Protein AF-A0A7W0H9G2-F1 (afdb_monomer_lite)

Foldseek 3Di:
DDPPPPCVVVVVCVVVVVVVVVVVVPPDQDLQNVVCVVQVHCNGPQHDFPADWDDDDQWIWTHGPFWIWTAHVPLTIEIEGDVSRVVCVVQVHCPHPQHHWNYYWDADPQGTKTHGPFFIWDAGPVVRDIDTGGD

Structure (mmCIF, N/CA/C/O backbone):
data_AF-A0A7W0H9G2-F1
#
_entry.id   AF-A0A7W0H9G2-F1
#
loop_
_atom_site.group_PDB
_atom_site.id
_atom_site.type_symbol
_atom_site.label_atom_id
_atom_site.label_alt_id
_atom_site.label_comp_id
_atom_site.label_asym_id
_atom_site.label_entity_id
_atom_site.label_seq_id
_atom_site.pdbx_PDB_ins_code
_atom_site.Cartn_x
_atom_site.Cartn_y
_atom_site.Cartn_z
_atom_site.occupancy
_atom_site.B_iso_or_equiv
_atom_site.auth_seq_id
_atom_site.auth_comp_id
_atom_site.auth_asym_id
_atom_site.auth_atom_id
_atom_site.pdbx_PDB_model_num
ATOM 1 N N . MET A 1 1 ? 54.685 4.776 -28.876 1.00 42.88 1 MET A N 1
ATOM 2 C CA . MET A 1 1 ? 54.143 4.310 -27.581 1.00 42.88 1 MET A CA 1
ATOM 3 C C . MET A 1 1 ? 52.650 4.605 -27.581 1.00 42.88 1 MET A C 1
ATOM 5 O O . MET A 1 1 ? 52.284 5.763 -27.454 1.00 42.88 1 MET A O 1
ATOM 9 N N . GLN A 1 2 ? 51.802 3.610 -27.862 1.00 49.31 2 GLN A N 1
ATOM 10 C CA . GLN A 1 2 ? 50.346 3.793 -27.841 1.00 49.31 2 GLN A CA 1
ATOM 11 C C . GLN A 1 2 ? 49.862 3.605 -26.405 1.00 49.31 2 GLN A C 1
ATOM 13 O O . GLN A 1 2 ? 50.010 2.529 -25.831 1.00 49.31 2 GLN A O 1
ATOM 18 N N . THR A 1 3 ? 49.308 4.657 -25.813 1.00 49.94 3 THR A N 1
ATOM 19 C CA . THR A 1 3 ? 48.488 4.545 -24.609 1.00 49.94 3 THR A CA 1
ATOM 20 C C . THR A 1 3 ? 47.170 3.909 -25.028 1.00 49.94 3 THR A C 1
ATOM 22 O O . THR A 1 3 ? 46.208 4.600 -25.360 1.00 49.94 3 THR A O 1
ATOM 25 N N . SER A 1 4 ? 47.148 2.583 -25.108 1.00 58.78 4 SER A N 1
ATOM 26 C CA . SER A 1 4 ? 45.929 1.832 -25.371 1.00 58.78 4 SER A CA 1
ATOM 27 C C . SER A 1 4 ? 44.984 2.059 -24.197 1.00 58.78 4 SER A C 1
ATOM 29 O O . SER A 1 4 ? 45.187 1.497 -23.126 1.00 58.78 4 SER A O 1
ATOM 31 N N . CYS A 1 5 ? 43.987 2.930 -24.369 1.00 58.34 5 CYS A N 1
ATOM 32 C CA . CYS A 1 5 ? 42.926 3.140 -23.392 1.00 58.34 5 CYS A CA 1
ATOM 33 C C . CYS A 1 5 ? 42.220 1.795 -23.154 1.00 58.34 5 CYS A C 1
ATOM 35 O O . CYS A 1 5 ? 41.482 1.350 -24.037 1.00 58.34 5 CYS A O 1
ATOM 37 N N . PRO A 1 6 ? 42.382 1.149 -21.982 1.00 59.28 6 PRO A N 1
ATOM 38 C CA . PRO A 1 6 ? 41.832 -0.188 -21.738 1.00 59.28 6 PRO A CA 1
ATOM 39 C C . PRO A 1 6 ? 40.292 -0.211 -21.757 1.00 59.28 6 PRO A C 1
ATOM 41 O O . PRO A 1 6 ? 39.679 -1.274 -21.755 1.00 59.28 6 PRO A O 1
ATOM 44 N N . GLY A 1 7 ? 39.652 0.963 -21.810 1.00 59.97 7 GLY A N 1
ATOM 45 C CA . GLY A 1 7 ? 38.210 1.103 -21.959 1.00 59.97 7 GLY A CA 1
ATOM 46 C C . GLY A 1 7 ? 37.672 0.750 -23.347 1.00 59.97 7 GLY A C 1
ATOM 47 O O . GLY A 1 7 ? 36.535 0.301 -23.413 1.00 59.97 7 GLY A O 1
ATOM 48 N N . ALA A 1 8 ? 38.437 0.905 -24.439 1.00 64.69 8 ALA A N 1
ATOM 49 C CA . ALA A 1 8 ? 37.925 0.696 -25.807 1.00 64.69 8 ALA A CA 1
ATOM 50 C C . ALA A 1 8 ? 37.373 -0.727 -26.009 1.00 64.69 8 ALA A C 1
ATOM 52 O O . ALA A 1 8 ? 36.253 -0.903 -26.482 1.00 64.69 8 ALA A O 1
ATOM 53 N N . THR A 1 9 ? 38.101 -1.727 -25.515 1.00 69.50 9 THR A N 1
ATOM 54 C CA . THR A 1 9 ? 37.698 -3.139 -25.552 1.00 69.50 9 THR A CA 1
ATOM 55 C C . THR A 1 9 ? 36.458 -3.419 -24.692 1.00 69.50 9 THR A C 1
ATOM 57 O O . THR A 1 9 ? 35.627 -4.250 -25.043 1.00 69.50 9 THR A O 1
ATOM 60 N N . VAL A 1 10 ? 36.274 -2.694 -23.582 1.00 69.88 10 VAL A N 1
ATOM 61 C CA . VAL A 1 10 ? 35.064 -2.807 -22.747 1.00 69.88 10 VAL A CA 1
ATOM 62 C C . VAL A 1 10 ? 33.859 -2.144 -23.428 1.00 69.88 10 VAL A C 1
ATOM 64 O O . VAL A 1 10 ? 32.749 -2.671 -23.333 1.00 69.88 10 VAL A O 1
ATOM 67 N N . TYR A 1 11 ? 34.056 -1.031 -24.151 1.00 73.75 11 TYR A N 1
ATOM 68 C CA . TYR A 1 11 ? 32.996 -0.374 -24.930 1.00 73.75 11 TYR A CA 1
ATOM 69 C C . TYR A 1 11 ? 32.458 -1.276 -26.051 1.00 73.75 11 TYR A C 1
ATOM 71 O O . TYR A 1 11 ? 31.248 -1.286 -26.279 1.00 73.75 11 TYR A O 1
ATOM 79 N N . GLU A 1 12 ? 33.309 -2.091 -26.681 1.00 83.75 12 GLU A N 1
ATOM 80 C CA . GLU A 1 12 ? 32.901 -3.096 -27.680 1.00 83.75 12 GLU A CA 1
ATOM 81 C C . GLU A 1 12 ? 31.990 -4.184 -27.093 1.00 83.75 12 GLU A C 1
ATOM 83 O O . GLU A 1 12 ? 31.127 -4.726 -27.784 1.00 83.75 12 GLU A O 1
ATOM 88 N N . TRP A 1 13 ? 32.126 -4.480 -25.799 1.00 81.44 13 TRP A N 1
ATOM 89 C CA . TRP A 1 13 ? 31.282 -5.453 -25.103 1.00 81.44 13 TRP A CA 1
ATOM 90 C C . TRP A 1 13 ? 30.006 -4.845 -24.518 1.00 81.44 13 TRP A C 1
ATOM 92 O O . TRP A 1 13 ? 29.128 -5.585 -24.077 1.00 81.44 13 TRP A O 1
ATOM 102 N N . LEU A 1 14 ? 29.841 -3.518 -24.510 1.00 80.75 14 LEU A N 1
ATOM 103 C CA . LEU A 1 14 ? 28.640 -2.894 -23.947 1.00 80.75 14 LEU A CA 1
ATOM 104 C C . LEU A 1 14 ? 27.333 -3.352 -24.605 1.00 80.75 14 LEU A C 1
ATOM 106 O O . LEU A 1 14 ? 26.381 -3.567 -23.855 1.00 80.75 14 LEU A O 1
ATOM 110 N N . PRO A 1 15 ? 27.223 -3.527 -25.937 1.00 84.25 15 PRO A N 1
ATOM 111 C CA . PRO A 1 15 ? 25.989 -4.021 -26.546 1.00 84.25 15 PRO A CA 1
ATOM 112 C C . PRO A 1 15 ? 25.604 -5.415 -26.035 1.00 84.25 15 PRO A C 1
ATOM 114 O O . PRO A 1 15 ? 24.475 -5.620 -25.593 1.00 84.25 15 PRO A O 1
ATOM 117 N N . THR A 1 16 ? 26.560 -6.346 -25.986 1.00 84.31 16 THR A N 1
ATOM 118 C CA . THR A 1 16 ? 26.316 -7.724 -25.530 1.00 84.31 16 THR A CA 1
ATOM 119 C C . THR A 1 16 ? 26.082 -7.793 -24.024 1.00 84.31 16 THR A C 1
ATOM 121 O O . THR A 1 16 ? 25.239 -8.554 -23.557 1.00 84.31 16 THR A O 1
ATOM 124 N N . LEU A 1 17 ? 26.773 -6.971 -23.232 1.00 80.75 17 LEU A N 1
ATOM 125 C CA . LEU A 1 17 ? 26.517 -6.843 -21.799 1.00 80.75 17 LEU A CA 1
ATOM 126 C C . LEU A 1 17 ? 25.124 -6.270 -21.532 1.00 80.75 17 LEU A C 1
ATOM 128 O O . LEU A 1 17 ? 24.420 -6.800 -20.679 1.00 80.75 17 LEU A O 1
ATOM 132 N N . ARG A 1 18 ? 24.692 -5.247 -22.279 1.00 78.12 18 ARG A N 1
ATOM 133 C CA . ARG A 1 18 ? 23.335 -4.683 -22.187 1.00 78.12 18 ARG A CA 1
ATOM 134 C C . ARG A 1 18 ? 22.273 -5.720 -22.516 1.00 78.12 18 ARG A C 1
ATOM 136 O O . ARG A 1 18 ? 21.299 -5.817 -21.782 1.00 78.12 18 ARG A O 1
ATOM 143 N N . GLU A 1 19 ? 22.480 -6.518 -23.556 1.00 77.25 19 GLU A N 1
ATOM 144 C CA . GLU A 1 19 ? 21.558 -7.585 -23.949 1.00 77.25 19 GLU A CA 1
ATOM 145 C C . GLU A 1 19 ? 21.524 -8.728 -22.926 1.00 77.25 19 GLU A C 1
ATOM 147 O O . GLU A 1 19 ? 20.458 -9.182 -22.517 1.00 77.25 19 GLU A O 1
ATOM 152 N N . ARG A 1 20 ? 22.683 -9.162 -22.423 1.00 79.88 20 ARG A N 1
ATOM 153 C CA . ARG A 1 20 ? 22.766 -10.194 -21.376 1.00 79.88 20 ARG A CA 1
ATOM 154 C C . ARG A 1 20 ? 22.150 -9.729 -20.070 1.00 79.88 20 ARG A C 1
ATOM 156 O O . ARG A 1 20 ? 21.521 -10.529 -19.381 1.00 79.88 20 ARG A O 1
ATOM 163 N N . VAL A 1 21 ? 22.343 -8.460 -19.726 1.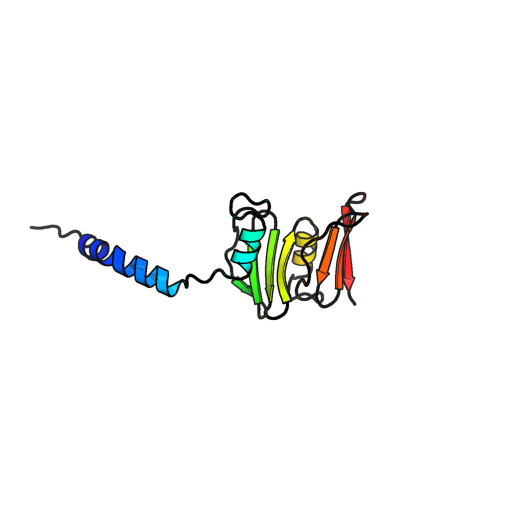00 73.75 21 VAL A N 1
ATOM 164 C CA . VAL A 1 21 ? 21.671 -7.827 -18.598 1.00 73.75 21 VAL A CA 1
ATOM 165 C C . VAL A 1 21 ? 20.173 -7.821 -18.891 1.00 73.75 21 VAL A C 1
ATOM 167 O O . VAL A 1 21 ? 19.467 -8.502 -18.167 1.00 73.75 21 VAL A O 1
ATOM 170 N N . ALA A 1 22 ? 19.690 -7.247 -19.995 1.00 66.81 22 ALA A N 1
ATOM 171 C CA . ALA A 1 22 ? 18.272 -7.254 -20.387 1.00 66.81 22 ALA A CA 1
ATOM 172 C C . ALA A 1 22 ? 17.604 -8.642 -20.293 1.00 66.81 22 ALA A C 1
ATOM 174 O O . ALA A 1 22 ? 16.553 -8.782 -19.665 1.00 66.81 22 ALA A O 1
ATOM 175 N N . ASN A 1 23 ? 18.261 -9.679 -20.815 1.00 70.31 23 ASN A N 1
ATOM 176 C CA . ASN A 1 23 ? 17.790 -11.062 -20.756 1.00 70.31 23 ASN A CA 1
ATOM 177 C C . ASN A 1 23 ? 17.799 -11.643 -19.331 1.00 70.31 23 ASN A C 1
ATOM 179 O O . ASN A 1 23 ? 16.918 -12.424 -18.980 1.00 70.31 23 ASN A O 1
ATOM 183 N N . ARG A 1 24 ? 18.760 -11.253 -18.481 1.00 66.31 24 ARG A N 1
ATOM 184 C CA . ARG A 1 24 ? 18.832 -11.674 -17.069 1.00 66.31 24 ARG A CA 1
ATOM 185 C C . ARG A 1 24 ? 17.886 -10.915 -16.147 1.00 66.31 24 ARG A C 1
ATOM 187 O O . ARG A 1 24 ? 17.436 -11.508 -15.171 1.00 66.31 24 ARG A O 1
ATOM 194 N N . ILE A 1 25 ? 17.594 -9.637 -16.411 1.00 64.62 25 ILE A N 1
ATOM 195 C CA . ILE A 1 25 ? 16.635 -8.884 -15.584 1.00 64.62 25 ILE A CA 1
ATOM 196 C C . ILE A 1 25 ? 15.219 -9.460 -15.771 1.00 64.62 25 ILE A C 1
ATOM 198 O O . ILE A 1 25 ? 14.395 -9.316 -14.874 1.00 64.62 25 ILE A O 1
ATOM 202 N N . GLY A 1 26 ? 14.961 -10.161 -16.887 1.00 55.81 26 GLY A N 1
ATOM 203 C CA . GLY A 1 26 ? 13.685 -10.805 -17.183 1.00 55.81 26 GLY A CA 1
ATOM 204 C C . GLY A 1 26 ? 12.606 -9.763 -17.471 1.00 55.81 26 GLY A C 1
ATOM 205 O O . GLY A 1 26 ? 12.145 -9.049 -16.589 1.00 55.81 26 GLY A O 1
ATOM 206 N N . SER A 1 27 ? 12.163 -9.671 -18.720 1.00 59.81 27 SER A N 1
ATOM 207 C CA . SER A 1 27 ? 11.185 -8.674 -19.179 1.00 59.81 27 SER A CA 1
ATOM 208 C C . SER A 1 27 ? 9.744 -8.927 -18.711 1.00 59.81 27 SER A C 1
ATOM 210 O O . SER A 1 27 ? 8.830 -8.234 -19.152 1.00 59.81 27 SER A O 1
ATOM 212 N N . THR A 1 28 ? 9.501 -9.885 -17.809 1.00 59.94 28 THR A N 1
ATOM 213 C CA . THR A 1 28 ? 8.158 -10.102 -17.260 1.00 59.94 28 THR A CA 1
ATOM 214 C C . THR A 1 28 ? 7.861 -9.029 -16.212 1.00 59.94 28 THR A C 1
ATOM 216 O O . THR A 1 28 ? 8.545 -8.993 -15.183 1.00 59.94 28 THR A O 1
ATOM 219 N N . PRO A 1 29 ? 6.847 -8.163 -16.417 1.00 71.56 29 PRO A N 1
ATOM 220 C CA . PRO A 1 29 ? 6.445 -7.210 -15.398 1.00 71.56 29 PRO A CA 1
ATOM 221 C C . PRO A 1 29 ? 6.130 -7.979 -14.120 1.00 71.56 29 PRO A C 1
ATOM 223 O O . PRO A 1 29 ? 5.322 -8.911 -14.118 1.00 71.56 29 PRO A O 1
ATOM 226 N N . THR A 1 30 ? 6.774 -7.612 -13.017 1.00 88.56 30 THR A N 1
ATOM 227 C CA . THR A 1 30 ? 6.384 -8.159 -11.722 1.00 88.56 30 THR A CA 1
ATOM 228 C C . THR A 1 30 ? 4.932 -7.768 -11.457 1.00 88.56 30 THR A C 1
ATOM 230 O O . THR A 1 30 ? 4.464 -6.727 -11.917 1.00 88.56 30 THR A O 1
ATOM 233 N N . ALA A 1 31 ? 4.194 -8.569 -10.690 1.00 92.69 31 ALA A N 1
ATOM 234 C CA . ALA A 1 31 ? 2.814 -8.219 -10.342 1.00 92.69 31 ALA A CA 1
ATOM 235 C C . ALA A 1 31 ? 2.719 -6.852 -9.625 1.00 92.69 31 ALA A C 1
ATOM 237 O O . ALA A 1 31 ? 1.712 -6.162 -9.749 1.00 92.69 31 ALA A O 1
ATOM 238 N N . ILE A 1 32 ? 3.789 -6.423 -8.942 1.00 94.44 32 ILE A N 1
ATOM 239 C CA . ILE A 1 32 ? 3.891 -5.070 -8.385 1.00 94.44 32 ILE A CA 1
ATOM 240 C C . ILE A 1 32 ? 4.029 -4.021 -9.495 1.00 94.44 32 ILE A C 1
ATOM 242 O O . ILE A 1 32 ? 3.314 -3.022 -9.465 1.00 94.44 32 ILE A O 1
ATOM 246 N N . ARG A 1 33 ? 4.897 -4.243 -10.491 1.00 92.50 33 ARG A N 1
ATOM 247 C CA . ARG A 1 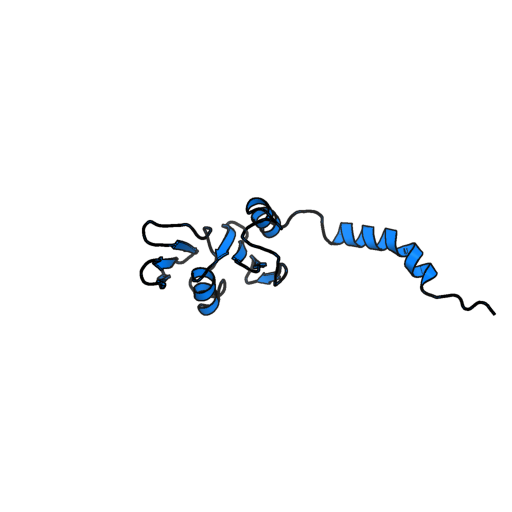33 ? 5.027 -3.345 -11.649 1.00 92.50 33 ARG A CA 1
ATOM 248 C C . ARG A 1 33 ? 3.724 -3.252 -12.442 1.00 92.50 33 ARG A C 1
ATOM 250 O O . ARG A 1 33 ? 3.332 -2.148 -12.794 1.00 92.50 33 ARG A O 1
ATOM 257 N N . ALA A 1 34 ? 3.041 -4.373 -12.670 1.00 93.69 34 ALA A N 1
ATOM 258 C CA . ALA A 1 34 ? 1.751 -4.404 -13.355 1.00 93.69 34 ALA A CA 1
ATOM 259 C C . ALA A 1 34 ? 0.683 -3.596 -12.594 1.00 93.69 34 ALA A C 1
ATOM 261 O O . ALA A 1 34 ? -0.009 -2.775 -13.191 1.00 93.69 34 ALA A O 1
ATOM 262 N N . LYS A 1 35 ? 0.603 -3.754 -11.264 1.00 95.50 35 LYS A N 1
ATOM 263 C CA . LYS A 1 35 ? -0.294 -2.961 -10.409 1.00 95.50 35 LYS A CA 1
ATOM 264 C C . LYS A 1 35 ? 0.044 -1.469 -10.439 1.00 95.50 35 LYS A C 1
ATOM 266 O O . LYS A 1 35 ? -0.839 -0.629 -10.541 1.00 95.50 35 LYS A O 1
ATOM 271 N N . TRP A 1 36 ? 1.323 -1.120 -10.360 1.00 95.69 36 TRP A N 1
ATOM 272 C CA . TRP A 1 36 ? 1.757 0.273 -10.452 1.00 95.69 36 TRP A CA 1
ATOM 273 C C . TRP A 1 36 ? 1.406 0.892 -11.812 1.00 95.69 36 TRP A C 1
ATOM 275 O O . TRP A 1 36 ? 0.894 2.007 -11.862 1.00 95.69 36 TRP A O 1
ATOM 285 N N . GLN A 1 37 ? 1.583 0.143 -12.905 1.00 95.06 37 GLN A N 1
ATOM 286 C CA . GLN A 1 37 ? 1.154 0.558 -14.243 1.00 95.06 37 GLN A CA 1
ATOM 287 C C . GLN A 1 37 ? -0.366 0.754 -14.327 1.00 95.06 37 GLN A C 1
ATOM 289 O O . GLN A 1 37 ? -0.803 1.763 -14.872 1.00 95.06 37 GLN A O 1
ATOM 294 N N . SER A 1 38 ? -1.177 -0.131 -13.729 1.00 95.69 38 SER A N 1
ATOM 295 C CA . SER A 1 38 ? -2.638 0.052 -13.691 1.00 95.69 38 SER A CA 1
ATOM 296 C C . SER A 1 38 ? -3.081 1.257 -12.854 1.00 95.69 38 SER A C 1
ATOM 298 O O . SER A 1 38 ? -4.197 1.734 -13.013 1.00 95.69 38 SER A O 1
ATOM 300 N N . LEU A 1 39 ? -2.217 1.754 -11.964 1.00 95.31 39 LEU A N 1
ATOM 301 C CA . LEU A 1 39 ? -2.438 2.958 -11.155 1.00 95.31 39 LEU A CA 1
ATOM 302 C C . LEU A 1 39 ? -1.851 4.230 -11.805 1.00 95.31 39 LEU A C 1
ATOM 304 O O . LEU A 1 39 ? -1.736 5.261 -11.142 1.00 95.31 39 LEU A O 1
ATOM 308 N N . GLY A 1 40 ? -1.485 4.164 -13.091 1.00 93.56 40 GLY A N 1
ATOM 309 C CA . GLY A 1 40 ? -0.996 5.296 -13.885 1.00 93.56 40 GLY A CA 1
ATOM 310 C C . GLY A 1 40 ? 0.526 5.376 -14.036 1.00 93.56 40 GLY A C 1
ATOM 311 O O . GLY A 1 40 ? 1.022 6.291 -14.690 1.00 93.56 40 GLY A O 1
ATOM 312 N N . GLY A 1 41 ? 1.283 4.432 -13.469 1.00 91.31 41 GLY A N 1
ATOM 313 C CA . GLY A 1 41 ? 2.737 4.373 -13.625 1.00 91.31 41 GLY A CA 1
ATOM 314 C C . GLY A 1 41 ? 3.439 5.649 -13.149 1.00 91.31 41 GLY A C 1
ATOM 315 O O . GLY A 1 41 ? 3.135 6.169 -12.078 1.00 91.31 41 GLY A O 1
ATOM 316 N N . GLU A 1 42 ? 4.375 6.161 -13.951 1.00 87.50 42 GLU A N 1
ATOM 317 C CA . GLU A 1 42 ? 5.173 7.358 -13.629 1.00 87.50 42 GLU A CA 1
ATOM 318 C C . GLU A 1 42 ? 4.331 8.631 -13.498 1.00 87.50 42 GLU A C 1
ATOM 320 O O . GLU A 1 42 ? 4.669 9.511 -12.712 1.00 87.50 42 GLU A O 1
ATOM 325 N N . SER A 1 43 ? 3.213 8.712 -14.223 1.00 88.12 43 SER A N 1
ATOM 326 C CA . SER A 1 43 ? 2.249 9.815 -14.125 1.00 88.12 43 SER A CA 1
ATOM 327 C C . SER A 1 43 ? 1.142 9.548 -13.098 1.00 88.12 43 SER A C 1
ATOM 329 O O . SER A 1 43 ? 0.259 10.381 -12.904 1.00 88.12 43 SER A O 1
ATOM 331 N N . GLY A 1 44 ? 1.160 8.376 -12.460 1.00 93.00 44 GLY A N 1
ATOM 332 C CA . GLY A 1 44 ? 0.154 7.932 -11.509 1.00 93.00 44 GLY A CA 1
ATOM 333 C C . GLY A 1 44 ? 0.352 8.504 -10.109 1.00 93.00 44 GLY A C 1
ATOM 334 O O . GLY A 1 44 ? 1.452 8.870 -9.694 1.00 93.00 44 GLY A O 1
ATOM 335 N N . TRP A 1 45 ? -0.724 8.501 -9.321 1.00 96.88 45 TRP A N 1
ATOM 336 C CA . TRP A 1 45 ? -0.725 9.053 -7.961 1.00 96.88 45 TRP A CA 1
ATOM 337 C C . TRP A 1 45 ? 0.207 8.304 -6.995 1.00 96.88 45 TRP A C 1
ATOM 339 O O . TRP A 1 45 ? 0.650 8.878 -6.002 1.00 96.88 45 TRP A O 1
ATOM 349 N N . VAL A 1 46 ? 0.531 7.035 -7.270 1.00 96.31 46 VAL A N 1
ATOM 350 C CA . VAL A 1 46 ? 1.449 6.221 -6.451 1.00 96.31 46 VAL A CA 1
ATOM 351 C C . VAL A 1 46 ? 2.857 6.834 -6.412 1.00 96.31 46 VAL A C 1
ATOM 353 O O . VAL A 1 46 ? 3.541 6.756 -5.383 1.00 96.31 46 VAL A O 1
ATOM 356 N N . GLY A 1 47 ? 3.255 7.487 -7.509 1.00 93.25 47 GLY A N 1
ATOM 357 C CA . GLY A 1 47 ? 4.560 8.110 -7.693 1.00 93.25 47 GLY A CA 1
ATOM 358 C C . GLY A 1 47 ? 5.676 7.116 -8.013 1.00 93.25 47 GLY A C 1
ATOM 359 O O . GLY A 1 47 ? 5.440 5.942 -8.312 1.00 93.25 47 GLY A O 1
ATOM 360 N N . SER A 1 48 ? 6.911 7.609 -7.944 1.00 91.75 48 SER A N 1
ATOM 361 C CA . SER A 1 48 ? 8.120 6.842 -8.251 1.00 91.75 48 SER A CA 1
ATOM 362 C C . SER A 1 48 ? 8.487 5.845 -7.144 1.00 91.75 48 SER A C 1
ATOM 364 O O . SER A 1 48 ? 8.156 6.056 -5.970 1.00 91.75 48 SER A O 1
ATOM 366 N N . PRO A 1 49 ? 9.182 4.743 -7.480 1.00 91.50 49 PRO A N 1
ATOM 367 C CA . PRO A 1 49 ? 9.710 3.827 -6.478 1.00 91.50 49 PRO A CA 1
ATOM 368 C C . PRO A 1 49 ? 10.780 4.529 -5.632 1.00 91.50 49 PRO A C 1
ATOM 370 O O . PRO A 1 49 ? 11.762 5.045 -6.155 1.00 91.50 49 PRO A O 1
ATOM 373 N N . PHE A 1 50 ? 10.595 4.512 -4.314 1.00 90.06 50 PHE A N 1
ATOM 374 C CA . PHE A 1 50 ? 11.572 4.985 -3.332 1.00 90.06 50 PHE A CA 1
ATOM 375 C C . PHE A 1 50 ? 12.494 3.846 -2.876 1.00 90.06 50 PHE A C 1
ATOM 377 O O . PHE A 1 50 ? 13.704 4.014 -2.776 1.00 90.06 50 PHE A O 1
ATOM 384 N N . ILE A 1 51 ? 11.928 2.653 -2.651 1.00 90.94 51 ILE A N 1
ATOM 385 C CA . ILE A 1 51 ? 12.680 1.415 -2.410 1.00 90.94 51 ILE A CA 1
ATOM 386 C C . ILE A 1 51 ? 12.1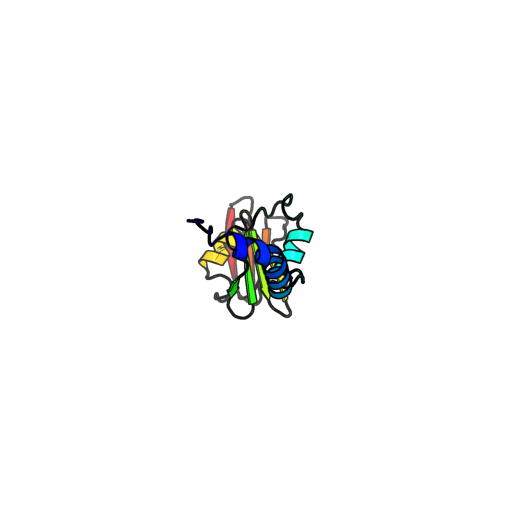93 0.377 -3.410 1.00 90.94 51 ILE A C 1
ATOM 388 O O . ILE A 1 51 ? 11.011 0.019 -3.401 1.00 90.94 51 ILE A O 1
ATOM 392 N N . GLY A 1 52 ? 13.121 -0.105 -4.239 1.00 88.69 52 GLY A N 1
ATOM 393 C CA . GLY A 1 52 ? 12.868 -1.118 -5.259 1.00 88.69 52 GLY A CA 1
ATOM 394 C C . GLY A 1 52 ? 12.300 -2.425 -4.701 1.00 88.69 52 GLY A C 1
ATOM 395 O O . GLY A 1 52 ? 12.324 -2.688 -3.496 1.00 88.69 52 GLY A O 1
ATOM 396 N N . GLU A 1 53 ? 11.773 -3.246 -5.604 1.00 91.06 53 GLU A N 1
ATOM 397 C CA . GLU A 1 53 ? 11.094 -4.490 -5.252 1.00 91.06 53 GLU A CA 1
ATOM 398 C C . GLU A 1 53 ? 11.998 -5.440 -4.463 1.00 91.06 53 GLU A C 1
ATOM 400 O O . GLU A 1 53 ? 13.066 -5.844 -4.923 1.00 91.06 53 GLU A O 1
ATOM 405 N N . ARG A 1 54 ? 11.546 -5.829 -3.268 1.00 92.12 54 ARG A N 1
ATOM 406 C CA . ARG A 1 54 ? 12.295 -6.688 -2.351 1.00 92.12 54 ARG A CA 1
ATOM 407 C C . ARG A 1 54 ? 11.458 -7.868 -1.881 1.00 92.12 54 ARG A C 1
ATOM 409 O O . ARG A 1 54 ? 10.266 -7.730 -1.604 1.00 92.12 54 ARG A O 1
ATOM 416 N N . TRP A 1 55 ? 12.113 -9.014 -1.722 1.00 92.75 55 TRP A N 1
ATOM 417 C CA . TRP A 1 55 ? 11.560 -10.170 -1.020 1.00 92.75 55 TRP A CA 1
ATOM 418 C C . TRP A 1 55 ? 11.316 -9.871 0.463 1.00 92.75 55 TRP A C 1
ATOM 420 O O . TRP A 1 55 ? 12.177 -9.322 1.154 1.00 92.75 55 TRP A O 1
ATOM 430 N N . ILE A 1 56 ? 10.144 -10.260 0.961 1.00 94.31 56 ILE A N 1
ATOM 431 C CA . ILE A 1 56 ? 9.762 -10.138 2.367 1.00 94.31 56 ILE A CA 1
ATOM 432 C C . ILE A 1 56 ? 8.732 -11.215 2.720 1.00 94.31 56 ILE A C 1
ATOM 434 O O . ILE A 1 56 ? 7.709 -11.317 2.057 1.00 94.31 56 ILE A O 1
ATOM 438 N N . ALA A 1 57 ? 9.011 -12.022 3.749 1.00 92.25 57 ALA A N 1
ATOM 439 C CA . ALA A 1 57 ? 8.067 -12.978 4.352 1.00 92.25 57 ALA A CA 1
ATOM 440 C C . ALA A 1 57 ? 7.251 -13.831 3.344 1.00 92.25 57 ALA A C 1
ATOM 442 O O . ALA A 1 57 ? 6.031 -13.911 3.433 1.00 92.25 57 ALA A O 1
ATOM 443 N N . GLY A 1 58 ? 7.911 -14.431 2.344 1.00 92.56 58 GLY A N 1
ATOM 444 C CA . GLY A 1 58 ? 7.253 -15.284 1.336 1.00 92.56 58 GLY A CA 1
ATOM 445 C C . GLY A 1 58 ? 6.584 -14.539 0.170 1.00 92.56 58 GLY A C 1
ATOM 446 O O . GLY A 1 58 ? 6.107 -15.165 -0.778 1.00 92.56 58 GLY A O 1
ATOM 447 N N . GLY A 1 59 ? 6.599 -13.207 0.180 1.00 95.25 59 GLY A N 1
ATOM 448 C CA . GLY A 1 59 ? 6.127 -12.369 -0.916 1.00 95.25 59 GLY A CA 1
ATOM 449 C C . GLY A 1 59 ? 7.103 -11.246 -1.250 1.00 95.25 59 GLY A C 1
ATOM 450 O O . GLY A 1 59 ? 8.299 -11.315 -0.961 1.00 95.25 59 GLY A O 1
ATOM 451 N N . ARG A 1 60 ? 6.599 -10.208 -1.909 1.00 95.88 60 ARG A N 1
ATOM 452 C CA . ARG A 1 60 ? 7.391 -9.070 -2.372 1.00 95.88 60 ARG A CA 1
ATOM 453 C C . ARG A 1 60 ? 6.732 -7.749 -2.014 1.00 95.88 60 ARG A C 1
ATOM 455 O O . ARG A 1 60 ? 5.524 -7.686 -1.802 1.00 95.88 60 ARG A O 1
ATOM 462 N N . ARG A 1 61 ? 7.536 -6.694 -1.954 1.00 96.75 61 ARG A N 1
ATOM 463 C CA . ARG A 1 61 ? 7.090 -5.331 -1.662 1.00 96.75 61 ARG A CA 1
ATOM 464 C C . ARG A 1 61 ? 7.945 -4.314 -2.401 1.00 96.75 61 ARG A C 1
ATOM 466 O O . ARG A 1 61 ? 9.162 -4.467 -2.417 1.00 96.75 61 ARG A O 1
ATOM 473 N N . THR A 1 62 ? 7.318 -3.243 -2.873 1.00 97.12 62 THR A N 1
ATOM 474 C CA . THR A 1 62 ? 7.994 -2.029 -3.356 1.00 97.12 62 THR A CA 1
ATOM 475 C C . THR A 1 62 ? 7.423 -0.831 -2.614 1.00 97.12 62 THR A C 1
ATOM 477 O O . THR A 1 62 ? 6.204 -0.706 -2.472 1.00 97.12 62 THR A O 1
ATOM 480 N N . VAL A 1 63 ? 8.298 0.040 -2.111 1.00 97.00 63 VAL A N 1
ATOM 481 C CA . VAL A 1 63 ? 7.887 1.291 -1.462 1.00 97.00 63 VAL A CA 1
ATOM 482 C C . VAL A 1 63 ? 7.940 2.385 -2.508 1.00 97.00 63 VAL A C 1
ATOM 484 O O . VAL A 1 63 ? 8.995 2.630 -3.082 1.00 97.00 63 VAL A O 1
ATOM 487 N N . PHE A 1 64 ? 6.813 3.042 -2.735 1.00 97.00 64 PHE A N 1
ATOM 488 C CA . PHE A 1 64 ? 6.705 4.220 -3.581 1.00 97.00 64 PHE A CA 1
ATOM 489 C C . PHE A 1 64 ? 6.571 5.467 -2.705 1.00 97.00 64 PHE A C 1
ATOM 491 O O . PHE A 1 64 ? 6.371 5.368 -1.486 1.00 97.00 64 PHE A O 1
ATOM 498 N N . THR A 1 65 ? 6.671 6.642 -3.321 1.00 96.19 65 THR A N 1
ATOM 499 C CA . THR A 1 65 ? 6.529 7.925 -2.622 1.00 96.19 65 THR A CA 1
ATOM 500 C C . THR A 1 65 ? 5.220 7.988 -1.828 1.00 96.19 65 THR A C 1
ATOM 502 O O . THR A 1 65 ? 5.239 8.214 -0.613 1.00 96.19 65 THR A O 1
ATOM 505 N N . ASN A 1 66 ? 4.088 7.677 -2.472 1.00 97.12 66 ASN A N 1
ATOM 506 C CA . ASN A 1 66 ? 2.761 7.876 -1.876 1.00 97.12 66 ASN A CA 1
ATOM 507 C C . ASN A 1 66 ? 2.109 6.587 -1.351 1.00 97.12 66 ASN A C 1
ATOM 509 O O . ASN A 1 66 ? 1.231 6.652 -0.490 1.00 97.12 66 ASN A O 1
ATOM 513 N N . ALA A 1 67 ? 2.568 5.416 -1.800 1.00 98.00 67 ALA A N 1
ATOM 514 C CA . ALA A 1 67 ? 2.003 4.124 -1.416 1.00 98.00 67 ALA A CA 1
ATOM 515 C C . ALA A 1 67 ? 3.079 3.053 -1.197 1.00 98.00 67 ALA A C 1
ATOM 517 O O . ALA A 1 67 ? 4.281 3.251 -1.370 1.00 98.00 67 ALA A O 1
ATOM 518 N N . THR A 1 68 ? 2.665 1.869 -0.779 1.00 98.44 68 THR A N 1
ATOM 519 C CA . THR A 1 68 ? 3.504 0.674 -0.806 1.00 98.44 68 THR A CA 1
ATOM 520 C C . THR A 1 68 ? 2.688 -0.452 -1.389 1.00 98.44 68 THR A C 1
ATOM 522 O O . THR A 1 68 ? 1.606 -0.743 -0.896 1.00 98.44 68 THR A O 1
ATOM 525 N N . ILE A 1 69 ? 3.208 -1.070 -2.445 1.00 98.44 69 ILE A N 1
ATOM 526 C CA . ILE A 1 69 ? 2.531 -2.185 -3.098 1.00 98.44 69 ILE A CA 1
ATOM 527 C C . ILE A 1 69 ? 3.145 -3.472 -2.569 1.00 98.44 69 ILE A C 1
ATOM 529 O O . ILE A 1 69 ? 4.363 -3.674 -2.630 1.00 98.44 69 ILE A O 1
ATOM 533 N N . TYR A 1 70 ? 2.286 -4.328 -2.035 1.00 98.19 70 TYR A N 1
ATOM 534 C CA . TYR A 1 70 ? 2.615 -5.638 -1.498 1.00 98.19 70 TYR A CA 1
ATOM 535 C C . TYR A 1 70 ? 2.090 -6.705 -2.438 1.00 98.19 70 TYR A C 1
ATOM 537 O O . TYR A 1 70 ? 1.002 -6.572 -2.986 1.00 98.19 70 TYR A O 1
ATOM 545 N N . ARG A 1 71 ? 2.846 -7.787 -2.603 1.00 97.06 71 ARG A N 1
ATOM 546 C CA . ARG A 1 71 ? 2.435 -8.931 -3.406 1.00 97.06 71 ARG A CA 1
ATOM 547 C C . ARG A 1 71 ? 2.705 -10.240 -2.688 1.00 97.06 71 ARG A C 1
ATOM 549 O O . ARG A 1 71 ? 3.860 -10.549 -2.391 1.00 97.06 71 ARG A O 1
ATOM 556 N N . LEU A 1 72 ? 1.675 -11.070 -2.560 1.00 96.94 72 LEU A N 1
ATOM 557 C CA . LEU A 1 72 ? 1.791 -12.469 -2.144 1.00 96.94 72 LEU A CA 1
ATOM 558 C C . LEU A 1 72 ? 1.212 -13.390 -3.223 1.00 96.94 72 LEU A C 1
ATOM 560 O O . LEU A 1 72 ? 0.249 -13.047 -3.909 1.00 96.94 72 LEU A O 1
ATOM 564 N N . LYS A 1 73 ? 1.809 -14.575 -3.401 1.00 93.94 73 LYS A N 1
ATOM 565 C CA . LYS A 1 73 ? 1.253 -15.584 -4.314 1.00 93.94 73 LYS A CA 1
ATOM 566 C C . LYS A 1 73 ? -0.104 -16.021 -3.750 1.00 93.94 73 LYS A C 1
ATOM 568 O O . LYS A 1 73 ? -0.185 -16.318 -2.568 1.00 93.94 73 LYS A O 1
ATOM 573 N N . GLY A 1 74 ? -1.143 -16.037 -4.578 1.00 93.44 74 GLY A N 1
ATOM 574 C CA . GLY A 1 74 ? -2.508 -16.378 -4.159 1.00 93.44 74 GLY A CA 1
ATOM 575 C C . GLY A 1 74 ? -3.366 -15.178 -3.746 1.00 93.44 74 GLY A C 1
ATOM 576 O O . GLY A 1 74 ? -4.550 -15.187 -4.044 1.00 93.44 74 GLY A O 1
ATOM 577 N N . LEU A 1 75 ? -2.785 -14.121 -3.159 1.00 94.81 75 LEU A N 1
ATOM 578 C CA . LEU A 1 75 ? -3.538 -12.903 -2.802 1.00 94.81 75 LEU A CA 1
ATOM 579 C C . LEU A 1 75 ? -3.470 -11.804 -3.867 1.00 94.81 75 LEU A C 1
ATOM 581 O O . LEU A 1 75 ? -4.313 -10.917 -3.881 1.00 94.81 75 LEU A O 1
ATOM 585 N N . GLY A 1 76 ? -2.477 -11.847 -4.757 1.00 95.31 76 GLY A N 1
ATOM 586 C CA . GLY A 1 76 ? -2.271 -10.803 -5.760 1.00 95.31 76 GLY A CA 1
ATOM 587 C C . GLY A 1 76 ? -1.433 -9.637 -5.233 1.00 95.31 76 GLY A C 1
ATOM 588 O O . GLY A 1 76 ? -0.663 -9.799 -4.282 1.00 95.31 76 GLY A O 1
ATOM 589 N N . ALA A 1 77 ? -1.519 -8.494 -5.919 1.00 97.31 77 ALA A N 1
ATOM 590 C CA . ALA A 1 77 ? -0.797 -7.272 -5.580 1.00 97.31 77 ALA A CA 1
ATOM 591 C C . ALA A 1 77 ? -1.767 -6.165 -5.149 1.00 97.31 77 ALA A C 1
ATOM 593 O O . ALA A 1 77 ? -2.654 -5.788 -5.919 1.00 97.31 77 ALA A O 1
ATOM 594 N N . HIS A 1 78 ? -1.542 -5.631 -3.951 1.00 98.50 78 HIS A N 1
ATOM 595 C CA . HIS A 1 78 ? -2.401 -4.640 -3.308 1.00 98.50 78 HIS A CA 1
ATOM 596 C C . HIS A 1 78 ? -1.584 -3.460 -2.816 1.00 98.50 78 HIS A C 1
ATOM 598 O O . HIS A 1 78 ? -0.494 -3.631 -2.255 1.00 98.50 78 HIS A O 1
ATOM 604 N N . GLU A 1 79 ? -2.097 -2.261 -3.049 1.00 98.44 79 GLU A N 1
ATOM 605 C CA . GLU A 1 79 ? -1.492 -1.042 -2.535 1.00 98.44 79 GLU A CA 1
ATOM 606 C C . GLU A 1 79 ? -2.003 -0.723 -1.125 1.00 98.44 79 GLU A C 1
ATOM 608 O O . GLU A 1 79 ? -3.168 -0.937 -0.798 1.00 98.44 79 GLU A O 1
ATOM 613 N N . VAL A 1 80 ? -1.119 -0.173 -0.295 1.00 98.75 80 VAL A N 1
ATOM 614 C CA . VAL A 1 80 ? -1.488 0.477 0.961 1.00 98.75 80 VAL A CA 1
ATOM 615 C C . VAL A 1 80 ? -0.904 1.888 0.971 1.00 98.75 80 VAL A C 1
ATOM 617 O O . VAL A 1 80 ? 0.315 2.048 0.826 1.00 98.75 80 VAL A O 1
ATOM 620 N N . HIS A 1 81 ? -1.732 2.910 1.204 1.00 98.50 81 HIS A N 1
ATOM 621 C CA . HIS A 1 81 ? -1.305 4.313 1.191 1.00 98.50 81 HIS A CA 1
ATOM 622 C C . HIS A 1 81 ? -1.784 5.126 2.404 1.00 98.50 81 HIS A C 1
ATOM 624 O O . HIS A 1 81 ? -2.430 4.629 3.334 1.00 98.50 81 HIS A O 1
ATOM 630 N N . GLY A 1 82 ? -1.382 6.400 2.430 1.00 97.06 82 GLY A N 1
ATOM 631 C CA . GLY A 1 82 ? -1.798 7.362 3.447 1.00 97.06 82 GLY A CA 1
ATOM 632 C C . GLY A 1 82 ? -1.421 6.938 4.867 1.00 97.06 82 GLY A C 1
ATOM 633 O O . GLY A 1 82 ? -0.370 6.344 5.114 1.00 97.06 82 GLY A O 1
ATOM 634 N N . ALA A 1 83 ? -2.282 7.252 5.830 1.00 97.81 83 ALA A N 1
ATOM 635 C CA . ALA A 1 83 ? -1.999 6.927 7.223 1.00 97.81 83 ALA A CA 1
ATOM 636 C C . ALA A 1 83 ? -2.312 5.473 7.598 1.00 97.81 83 ALA A C 1
ATOM 638 O O . ALA A 1 83 ? -1.766 4.998 8.590 1.00 97.81 83 ALA A O 1
ATOM 639 N N . ILE A 1 84 ? -3.098 4.744 6.794 1.00 98.69 84 ILE A N 1
ATOM 640 C CA . ILE A 1 84 ? -3.215 3.288 6.953 1.00 98.69 84 ILE A CA 1
ATOM 641 C C . ILE A 1 84 ? -1.858 2.638 6.676 1.00 98.69 84 ILE A C 1
ATOM 643 O O . ILE A 1 84 ? -1.406 1.824 7.474 1.00 98.69 84 ILE A O 1
ATOM 647 N N . ARG A 1 85 ? -1.139 3.071 5.628 1.00 98.50 85 ARG A N 1
ATOM 648 C CA . ARG A 1 85 ? 0.247 2.634 5.375 1.00 98.50 85 ARG A CA 1
ATOM 649 C C . ARG A 1 85 ? 1.158 2.893 6.569 1.00 98.50 85 ARG A C 1
ATOM 651 O O . ARG A 1 85 ? 1.956 2.030 6.923 1.00 98.50 85 ARG A O 1
ATOM 658 N N . ALA A 1 86 ? 1.042 4.070 7.184 1.00 98.25 86 ALA A N 1
ATOM 659 C CA . ALA A 1 86 ? 1.847 4.429 8.347 1.00 98.25 86 ALA A CA 1
ATOM 660 C C . ALA A 1 86 ? 1.515 3.560 9.572 1.00 98.25 86 ALA A C 1
ATOM 662 O O . ALA A 1 86 ? 2.433 3.084 10.234 1.00 98.25 86 ALA A O 1
ATOM 663 N N . ALA A 1 87 ? 0.231 3.323 9.856 1.00 98.31 87 ALA A N 1
ATOM 664 C CA . ALA A 1 87 ? -0.197 2.439 10.940 1.00 98.31 87 ALA A CA 1
ATOM 665 C C . ALA A 1 87 ? 0.260 0.995 10.694 1.00 98.31 87 ALA A C 1
ATOM 667 O O . ALA A 1 87 ? 0.936 0.414 11.533 1.00 98.31 87 ALA A O 1
ATOM 668 N N . TYR A 1 88 ? 0.015 0.460 9.499 1.00 98.56 88 TYR A N 1
ATOM 669 C CA . TYR A 1 88 ? 0.434 -0.888 9.129 1.00 98.56 88 TYR A CA 1
ATOM 670 C C . TYR A 1 88 ? 1.953 -1.085 9.229 1.00 98.56 88 TYR A C 1
ATOM 672 O O . TYR A 1 88 ? 2.419 -2.121 9.697 1.00 98.56 88 TYR A O 1
ATOM 680 N N . ALA A 1 89 ? 2.750 -0.082 8.843 1.00 97.50 89 ALA A N 1
ATOM 681 C CA . ALA A 1 89 ? 4.200 -0.127 9.011 1.00 97.50 89 ALA A CA 1
ATOM 682 C C . ALA A 1 89 ? 4.624 -0.174 10.491 1.00 97.50 89 ALA A C 1
ATOM 684 O O . ALA A 1 89 ? 5.5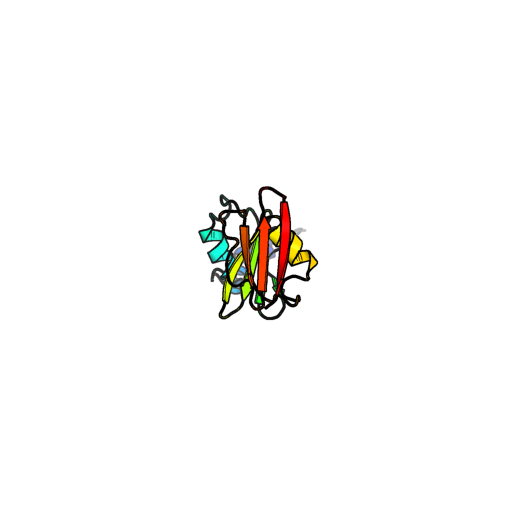55 -0.910 10.814 1.00 97.50 89 ALA A O 1
ATOM 685 N N . LYS A 1 90 ? 3.938 0.567 11.376 1.00 98.00 90 LYS A N 1
ATOM 686 C CA . LYS A 1 90 ? 4.194 0.559 12.828 1.00 98.00 90 LYS A CA 1
ATOM 687 C C . LYS A 1 90 ? 3.864 -0.784 13.479 1.00 98.00 90 LYS A C 1
ATOM 689 O O . LYS A 1 90 ? 4.610 -1.207 14.350 1.00 98.00 90 LYS A O 1
ATOM 694 N N . GLU A 1 91 ? 2.829 -1.476 13.004 1.00 97.38 91 GLU A N 1
ATOM 695 C CA . GLU A 1 91 ? 2.485 -2.833 13.463 1.00 97.38 91 GLU A CA 1
ATOM 696 C C . GLU A 1 91 ? 3.525 -3.896 13.050 1.00 9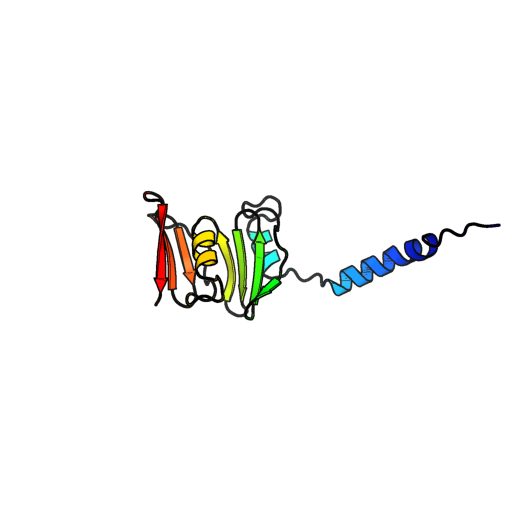7.38 91 GLU A C 1
ATOM 698 O O . GLU A 1 91 ? 3.484 -5.026 13.524 1.00 97.38 91 GLU A O 1
ATOM 703 N N . GLY A 1 92 ? 4.460 -3.575 12.146 1.00 97.19 92 GLY A N 1
ATOM 704 C CA . GLY A 1 92 ? 5.432 -4.532 11.598 1.00 97.19 92 GLY A CA 1
ATOM 705 C C . GLY A 1 92 ? 5.108 -5.022 10.180 1.00 97.19 92 GLY A C 1
ATOM 706 O O . GLY A 1 92 ? 5.764 -5.937 9.668 1.00 97.19 92 GLY A O 1
ATOM 707 N N . ALA A 1 93 ? 4.144 -4.385 9.507 1.00 96.75 93 ALA A N 1
ATOM 708 C CA . ALA A 1 93 ? 3.697 -4.699 8.152 1.00 96.75 93 ALA A CA 1
ATOM 709 C C . ALA A 1 93 ? 3.356 -6.193 7.987 1.00 96.75 93 ALA A C 1
ATOM 711 O O . ALA A 1 93 ? 2.703 -6.772 8.840 1.00 96.75 93 ALA A O 1
ATOM 712 N N . VAL A 1 94 ? 3.830 -6.848 6.921 1.00 97.06 94 VAL A N 1
ATOM 713 C CA . VAL A 1 94 ? 3.495 -8.255 6.606 1.00 97.06 94 VAL A CA 1
ATOM 714 C C . VAL A 1 94 ? 3.977 -9.270 7.648 1.00 97.06 94 VAL A C 1
ATOM 716 O O . VAL A 1 94 ? 3.667 -10.450 7.528 1.00 97.06 94 VAL A O 1
ATOM 719 N N . ARG A 1 95 ? 4.792 -8.842 8.621 1.00 97.00 95 ARG A N 1
ATOM 720 C CA . ARG A 1 95 ? 5.230 -9.672 9.753 1.00 97.00 95 ARG A CA 1
ATOM 721 C C . ARG A 1 95 ? 4.367 -9.478 11.002 1.00 97.00 95 ARG A C 1
ATOM 723 O O . ARG A 1 95 ? 4.613 -10.161 11.990 1.00 97.00 95 ARG A O 1
ATOM 730 N N . SER A 1 96 ? 3.420 -8.543 10.980 1.00 97.12 96 SER A N 1
ATOM 731 C CA . SER A 1 96 ? 2.482 -8.330 12.078 1.00 97.12 96 SER A CA 1
ATOM 732 C C . SER A 1 96 ? 1.406 -9.412 12.098 1.00 97.12 96 SER A C 1
ATOM 734 O O . SER A 1 96 ? 1.255 -10.186 11.148 1.00 97.12 96 SER A O 1
ATOM 736 N N . MET A 1 97 ? 0.602 -9.417 13.162 1.00 97.12 97 MET A N 1
ATOM 737 C CA . MET A 1 97 ? -0.550 -10.310 13.273 1.00 97.12 97 MET A CA 1
ATOM 738 C C . MET A 1 97 ? -1.587 -10.090 12.165 1.00 97.12 97 MET A C 1
ATOM 740 O O . MET A 1 97 ? -2.285 -11.039 11.836 1.00 97.12 97 MET A O 1
ATOM 744 N N . LEU A 1 98 ? -1.654 -8.909 11.531 1.00 98.00 98 LEU A N 1
ATOM 745 C CA . LEU A 1 98 ? -2.575 -8.644 10.413 1.00 98.00 98 LEU A CA 1
ATOM 746 C C . LEU A 1 98 ? -2.272 -9.505 9.177 1.00 98.00 98 LEU A C 1
ATOM 748 O O . LEU A 1 98 ? -3.187 -9.847 8.427 1.00 98.00 98 LEU A O 1
ATOM 752 N N . GLY A 1 99 ? -0.999 -9.844 8.952 1.00 97.88 99 GLY A N 1
ATOM 753 C CA . GLY A 1 99 ? -0.553 -10.526 7.741 1.00 97.88 99 GLY A CA 1
ATOM 754 C C . GLY A 1 99 ? -0.624 -9.636 6.497 1.00 97.88 99 GLY A C 1
ATOM 755 O O . GLY A 1 99 ? -0.476 -8.420 6.569 1.00 97.88 99 GLY A O 1
ATOM 756 N N . TRP A 1 100 ? -0.804 -10.244 5.327 1.00 98.44 100 TRP A N 1
ATOM 757 C CA . TRP A 1 100 ? -0.773 -9.548 4.037 1.00 98.44 100 TRP A CA 1
ATOM 758 C C . TRP A 1 100 ? -2.070 -8.786 3.731 1.00 98.44 100 TRP A C 1
ATOM 760 O O . TRP A 1 100 ? -3.142 -9.252 4.112 1.00 98.44 100 TRP A O 1
ATOM 770 N N . PRO A 1 101 ? -2.007 -7.656 2.997 1.00 98.44 101 PRO A N 1
ATOM 771 C CA . PRO A 1 101 ? -3.212 -7.005 2.492 1.00 98.44 101 PRO A CA 1
ATOM 772 C C . PRO A 1 101 ? -3.925 -7.906 1.478 1.00 98.44 101 PRO A C 1
ATOM 774 O O . PRO A 1 101 ? -3.281 -8.573 0.661 1.00 98.44 101 PRO A O 1
ATOM 777 N N . THR A 1 102 ? -5.252 -7.902 1.533 1.00 98.44 102 THR A N 1
ATOM 778 C CA . THR A 1 102 ? -6.151 -8.632 0.626 1.00 98.44 102 THR A CA 1
ATOM 779 C C . THR A 1 102 ? -6.962 -7.694 -0.268 1.00 98.44 102 THR A C 1
ATOM 781 O O . THR A 1 102 ? -7.560 -8.150 -1.241 1.00 98.44 102 THR A O 1
ATOM 784 N N . THR A 1 103 ? -6.946 -6.391 0.028 1.00 98.56 103 THR A N 1
ATOM 785 C CA . THR A 1 103 ? -7.522 -5.326 -0.798 1.00 98.56 103 THR A CA 1
ATOM 786 C C . THR A 1 103 ? -6.548 -4.163 -0.933 1.00 98.56 103 THR A C 1
ATOM 788 O O . THR A 1 103 ? -5.654 -3.987 -0.101 1.00 98.56 103 THR A O 1
ATOM 791 N N . ASP A 1 104 ? -6.775 -3.317 -1.936 1.00 98.56 104 ASP A N 1
ATOM 792 C CA . ASP A 1 104 ? -6.235 -1.957 -1.938 1.00 98.56 104 ASP A CA 1
ATOM 793 C C . ASP A 1 104 ? -6.848 -1.121 -0.803 1.00 98.56 104 ASP A C 1
ATOM 795 O O . ASP A 1 104 ? -7.791 -1.544 -0.119 1.00 98.56 104 ASP A O 1
ATOM 799 N N . THR A 1 105 ? -6.342 0.097 -0.624 1.00 98.38 105 THR A N 1
ATOM 800 C CA . THR A 1 105 ? -6.973 1.083 0.250 1.00 98.38 105 THR A CA 1
ATOM 801 C C . THR A 1 105 ? -8.214 1.637 -0.432 1.00 98.38 105 THR A C 1
ATOM 803 O O . THR A 1 105 ? -8.136 2.389 -1.401 1.00 98.38 105 THR A O 1
ATOM 806 N N . THR A 1 106 ? -9.380 1.288 0.098 1.00 97.31 106 THR A N 1
ATOM 807 C CA . THR A 1 106 ? -10.671 1.700 -0.451 1.00 97.31 106 THR A CA 1
ATOM 808 C C . THR A 1 106 ? -11.291 2.806 0.386 1.00 97.31 106 THR A C 1
ATOM 810 O O . THR A 1 106 ? -11.185 2.803 1.617 1.00 97.31 106 THR A O 1
ATOM 813 N N . ALA A 1 107 ? -11.982 3.736 -0.270 1.00 96.50 107 ALA A N 1
ATOM 814 C CA . ALA A 1 107 ? -12.826 4.704 0.417 1.00 96.50 107 ALA A CA 1
ATOM 815 C C . ALA A 1 107 ? -14.015 4.008 1.103 1.00 96.50 107 ALA A C 1
ATOM 817 O O . ALA A 1 107 ? -14.527 2.995 0.628 1.00 96.50 107 ALA A O 1
ATOM 818 N N . THR A 1 108 ? -14.447 4.568 2.224 1.00 95.81 108 THR A N 1
ATOM 819 C CA . THR A 1 108 ? -15.676 4.226 2.943 1.00 95.81 108 THR A CA 1
ATOM 820 C C . THR A 1 108 ? -16.465 5.511 3.188 1.00 95.81 108 THR A C 1
ATOM 822 O O . THR A 1 108 ? -15.925 6.605 3.028 1.00 95.81 108 THR A O 1
ATOM 825 N N . GLU A 1 109 ? -17.717 5.406 3.637 1.00 95.69 109 GLU A N 1
ATOM 826 C CA . GLU A 1 109 ? -18.547 6.578 3.975 1.00 95.69 109 GLU A CA 1
ATOM 827 C C . GLU A 1 109 ? -17.865 7.538 4.963 1.00 95.69 109 GLU A C 1
ATOM 829 O O . GLU A 1 109 ? -18.048 8.750 4.900 1.00 95.69 109 GLU A O 1
ATOM 834 N N . THR A 1 110 ? -17.046 7.000 5.870 1.00 94.88 110 THR A N 1
ATOM 835 C CA . THR A 1 110 ? -16.413 7.756 6.958 1.00 94.88 110 THR A CA 1
ATOM 836 C C . THR A 1 110 ? -14.910 7.962 6.778 1.00 94.88 110 THR A C 1
ATOM 838 O O . THR A 1 110 ? -14.291 8.638 7.604 1.00 94.88 110 THR A O 1
ATOM 841 N N . GLY A 1 111 ? -14.297 7.425 5.719 1.00 97.12 111 GLY A N 1
ATOM 842 C CA . GLY A 1 111 ? -12.872 7.595 5.439 1.00 97.12 111 GLY A CA 1
ATOM 843 C C . GLY A 1 111 ? -12.294 6.517 4.526 1.00 97.12 111 GLY A C 1
ATOM 844 O O . GLY A 1 111 ? -12.689 6.418 3.370 1.00 97.12 111 GLY A O 1
ATOM 845 N N . THR A 1 112 ? -11.308 5.755 4.999 1.00 98.44 112 THR A N 1
ATOM 846 C CA . THR A 1 112 ? -10.668 4.686 4.217 1.00 98.44 112 THR A CA 1
ATOM 847 C C . THR A 1 112 ? -10.490 3.400 5.017 1.00 98.44 112 THR A C 1
ATOM 849 O O . THR A 1 112 ? -10.474 3.405 6.252 1.00 98.44 112 THR A O 1
ATOM 852 N N . ARG A 1 113 ? -10.352 2.274 4.312 1.00 98.56 113 ARG A N 1
ATOM 853 C CA . ARG A 1 113 ? -10.116 0.947 4.890 1.00 98.56 113 ARG A CA 1
ATOM 854 C C . ARG A 1 113 ? -9.194 0.110 4.006 1.00 98.56 113 ARG A C 1
ATOM 856 O O . ARG A 1 113 ? -9.216 0.248 2.789 1.00 98.56 113 ARG A O 1
ATOM 863 N N . VAL A 1 114 ? -8.425 -0.777 4.633 1.00 98.81 114 VAL A N 1
ATOM 864 C CA . VAL A 1 114 ? -7.723 -1.894 3.980 1.00 98.81 114 VAL A CA 1
ATOM 865 C C . VAL A 1 114 ? -8.041 -3.172 4.742 1.00 98.81 114 VAL A C 1
ATOM 867 O O . VAL A 1 114 ? -7.960 -3.176 5.974 1.00 98.81 114 VAL A O 1
ATOM 870 N N . TYR A 1 115 ? -8.373 -4.243 4.023 1.00 98.56 115 TYR A N 1
ATOM 871 C CA . TYR A 1 115 ? -8.467 -5.585 4.588 1.00 98.56 115 TYR A CA 1
ATOM 872 C C . TYR A 1 115 ? -7.123 -6.309 4.491 1.00 98.56 115 TYR A C 1
ATOM 874 O O . TYR A 1 115 ? -6.383 -6.181 3.512 1.00 98.56 115 TYR A O 1
ATOM 882 N N . PHE A 1 116 ? -6.824 -7.078 5.528 1.00 98.69 116 PHE A N 1
ATOM 883 C CA . PHE A 1 116 ? -5.661 -7.944 5.650 1.00 98.69 116 PHE A CA 1
ATOM 884 C C . PHE A 1 116 ? -6.128 -9.375 5.936 1.00 98.69 116 PHE A C 1
ATOM 886 O O . PHE A 1 116 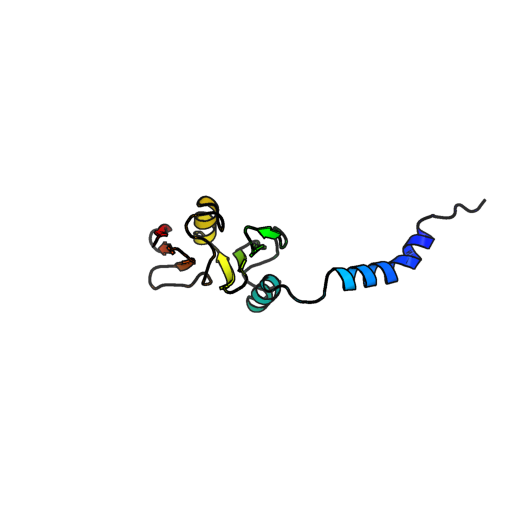? -7.307 -9.616 6.190 1.00 98.69 116 PHE A O 1
ATOM 893 N N . GLN A 1 117 ? -5.210 -10.340 5.891 1.00 98.00 117 GLN A N 1
ATOM 894 C CA . GLN A 1 117 ? -5.534 -11.751 6.133 1.00 98.00 117 GLN A CA 1
ATOM 895 C C . GLN A 1 117 ? -6.247 -11.981 7.472 1.00 98.00 117 GLN A C 1
ATOM 897 O O . GLN A 1 117 ? -7.200 -12.752 7.519 1.00 98.00 117 GLN A O 1
ATOM 902 N N . ASN A 1 118 ? -5.806 -11.298 8.530 1.00 98.12 118 ASN A N 1
ATOM 903 C CA . ASN A 1 118 ? -6.282 -11.529 9.896 1.00 98.12 118 ASN A CA 1
ATOM 904 C C . ASN A 1 118 ? -6.928 -10.279 10.515 1.00 98.12 118 ASN A C 1
ATOM 906 O O . ASN A 1 118 ? -6.882 -10.095 11.730 1.00 98.12 118 ASN A O 1
ATOM 910 N N . GLY A 1 119 ? -7.461 -9.372 9.693 1.00 98.12 119 GLY A N 1
ATOM 911 C CA . GLY A 1 119 ? -8.112 -8.171 10.200 1.00 98.12 119 GLY A CA 1
ATOM 912 C C . GLY A 1 119 ? -8.257 -7.058 9.172 1.00 98.12 119 GLY A C 1
ATOM 913 O O . GLY A 1 119 ? -8.166 -7.270 7.966 1.00 98.12 119 GLY A O 1
ATOM 914 N N . TYR A 1 120 ? -8.467 -5.838 9.649 1.00 98.56 120 TYR A N 1
ATOM 915 C CA . TYR A 1 120 ? -8.527 -4.644 8.813 1.00 98.56 120 TYR A CA 1
ATOM 916 C C . TYR A 1 120 ? -7.986 -3.428 9.563 1.00 98.56 120 TYR A C 1
ATOM 918 O O . TYR A 1 120 ? -7.958 -3.383 10.793 1.00 98.56 120 TYR A O 1
ATOM 926 N N . ILE A 1 121 ? -7.581 -2.407 8.813 1.00 98.62 121 ILE A N 1
ATOM 927 C CA . ILE A 1 121 ? -7.280 -1.087 9.371 1.00 98.62 121 ILE A CA 1
ATOM 928 C C . ILE A 1 121 ? -8.251 -0.088 8.761 1.00 98.62 121 ILE A C 1
ATOM 930 O O . ILE A 1 121 ? -8.418 -0.049 7.541 1.00 98.62 121 ILE A O 1
ATOM 934 N N . THR A 1 122 ? -8.871 0.737 9.598 1.00 98.31 122 THR A N 1
ATOM 935 C CA . THR A 1 122 ? -9.672 1.884 9.162 1.00 98.31 122 THR A CA 1
ATOM 936 C C . THR A 1 122 ? -8.985 3.190 9.484 1.00 98.31 122 THR A C 1
ATOM 938 O O . THR A 1 122 ? -8.274 3.316 10.479 1.00 98.31 122 THR A O 1
ATOM 941 N N . ARG A 1 123 ? -9.267 4.200 8.669 1.00 98.19 123 ARG A N 1
ATOM 942 C CA . ARG A 1 123 ? -9.025 5.593 9.001 1.00 98.19 123 ARG A CA 1
ATOM 943 C C . ARG A 1 123 ? -10.297 6.394 8.825 1.00 98.19 123 ARG A C 1
ATOM 945 O O . ARG A 1 123 ? -10.842 6.439 7.731 1.00 98.19 123 ARG A O 1
ATOM 952 N N . VAL A 1 124 ? -10.720 7.071 9.882 1.00 97.75 124 VAL A N 1
ATOM 953 C CA . VAL A 1 124 ? -11.848 8.003 9.841 1.00 97.75 124 VAL A CA 1
ATOM 954 C C . VAL A 1 124 ? -11.334 9.369 9.389 1.00 97.75 124 VAL A C 1
ATOM 956 O O . VAL A 1 124 ? -10.381 9.894 9.963 1.00 97.75 124 VAL A O 1
ATOM 959 N N . ALA A 1 125 ? -11.933 9.953 8.352 1.00 94.19 125 ALA A N 1
ATOM 960 C CA . ALA A 1 125 ? -11.492 11.223 7.776 1.00 94.19 125 ALA A CA 1
ATOM 961 C C . ALA A 1 125 ? -11.741 12.405 8.725 1.00 94.19 125 ALA A C 1
ATOM 963 O O . ALA A 1 125 ? -10.841 13.222 8.925 1.00 94.19 125 ALA A O 1
ATOM 964 N N . ALA A 1 126 ? -12.923 12.450 9.353 1.00 95.62 126 ALA A N 1
ATOM 965 C CA . ALA A 1 126 ? -13.346 13.543 10.229 1.00 95.62 126 ALA A CA 1
ATOM 966 C C . ALA A 1 126 ? -12.448 13.695 11.467 1.00 95.62 126 ALA A C 1
ATOM 968 O O . ALA A 1 126 ? -11.993 14.791 11.782 1.00 95.62 126 ALA A O 1
ATOM 969 N N . THR A 1 127 ? -12.142 12.586 12.144 1.00 96.44 127 THR A N 1
ATOM 970 C CA . THR A 1 127 ? -11.343 12.588 13.381 1.00 96.44 127 THR A CA 1
ATOM 971 C C . THR A 1 127 ? -9.865 12.293 13.144 1.00 96.44 127 THR A C 1
ATOM 973 O O . THR A 1 127 ? -9.053 12.418 14.057 1.00 96.44 127 THR A O 1
ATOM 976 N N . ARG A 1 128 ? -9.497 11.856 11.930 1.00 95.31 128 ARG A N 1
ATOM 977 C CA . ARG A 1 128 ? -8.162 11.337 11.577 1.00 95.31 128 ARG A CA 1
ATOM 978 C C . ARG A 1 128 ? -7.726 10.132 12.422 1.00 95.31 128 ARG A C 1
ATOM 980 O O . ARG A 1 128 ? -6.551 9.752 12.382 1.00 95.31 128 ARG A O 1
ATOM 987 N N . THR A 1 129 ? -8.659 9.501 13.134 1.00 97.44 129 THR A N 1
ATOM 988 C CA . THR A 1 129 ? -8.423 8.291 13.925 1.00 97.44 129 THR A CA 1
ATOM 989 C C . THR A 1 129 ? -8.088 7.137 12.995 1.00 97.44 129 THR A C 1
ATOM 991 O O . THR A 1 129 ? -8.754 6.945 11.981 1.00 97.44 129 THR A O 1
ATOM 994 N N . THR A 1 130 ? -7.040 6.383 13.322 1.00 98.19 130 THR A N 1
ATOM 995 C CA . THR A 1 130 ? -6.671 5.156 12.609 1.00 98.19 130 THR A CA 1
ATOM 996 C C . THR A 1 130 ? -6.757 3.996 13.589 1.00 98.19 130 THR A C 1
ATOM 998 O O . THR A 1 130 ? -6.114 4.050 14.634 1.00 98.19 130 THR A O 1
ATOM 1001 N N . THR A 1 131 ? -7.561 2.989 13.268 1.00 98.06 131 THR A N 1
ATOM 1002 C CA . THR A 1 131 ? -7.856 1.861 14.157 1.00 98.06 131 THR A CA 1
ATOM 1003 C C . THR A 1 131 ? -7.426 0.571 13.488 1.00 98.06 131 THR A C 1
ATOM 1005 O O . THR A 1 131 ? -7.761 0.329 12.329 1.00 98.06 131 THR A O 1
ATOM 1008 N N . VAL A 1 132 ? -6.684 -0.246 14.230 1.00 98.12 132 VAL A N 1
ATOM 1009 C CA . VAL A 1 132 ? -6.298 -1.598 13.829 1.00 98.12 132 VAL A CA 1
ATOM 1010 C C . VAL A 1 132 ? -7.268 -2.576 14.483 1.00 98.12 132 VAL A C 1
ATOM 1012 O O . VAL A 1 132 ? -7.520 -2.485 15.683 1.00 98.12 132 VAL A O 1
ATOM 1015 N N . THR A 1 133 ? -7.835 -3.486 13.700 1.00 98.06 133 THR A N 1
ATOM 1016 C CA . THR A 1 133 ? -8.765 -4.509 14.181 1.00 98.06 133 THR A CA 1
ATOM 1017 C C . THR A 1 133 ? -8.311 -5.872 13.688 1.00 98.06 133 THR A C 1
ATOM 1019 O O . THR A 1 133 ? -7.970 -6.017 12.516 1.00 98.06 133 THR A O 1
ATOM 1022 N N . TYR A 1 134 ? -8.323 -6.852 14.585 1.00 97.00 134 TYR A N 1
ATOM 1023 C CA . TYR A 1 134 ? -7.971 -8.245 14.323 1.00 97.00 134 TYR A CA 1
ATOM 1024 C C . TYR A 1 134 ? -9.239 -9.110 14.299 1.00 97.00 134 TYR A C 1
ATOM 1026 O O . TYR A 1 134 ? -10.237 -8.731 14.918 1.00 97.00 134 TYR A O 1
ATOM 1034 N N . TYR A 1 135 ? -9.201 -10.227 13.569 1.00 91.19 135 TYR A N 1
ATOM 1035 C CA . TYR A 1 135 ? -10.203 -11.295 13.682 1.00 91.19 135 TYR A CA 1
ATOM 1036 C C . TYR A 1 135 ? -9.956 -12.181 14.903 1.00 91.19 135 TYR A C 1
ATOM 1038 O O . TYR A 1 135 ? -8.787 -12.260 15.347 1.00 91.19 135 TYR A O 1
#

Sequence (135 aa):
MQTSCPGATVYEWLPTLRERVANRIGSTPTAIRAKWQSLGGESGWVGSPFIGERWIAGGRRTVFTNATIYRLKGLGAHEVHGAIRAAYAKEGAVRSMLGWPTTDTTATETGTRVYFQNGYITRVAATRTTTVTYY

Radius of gyration: 20.54 Å; chains: 1; bounding box: 73×30×42 Å

Secondary structure (DSSP, 8-state):
-----THHHHHHHHHHHHHHHHHHH-SSPPHHHHHHHHTTGGGSTT-SEEEEEEEETTEEEEEESSEEEEEETTTEEEEEEHHHHHHHHHTTGGGSTT-SBSS--EEETTEEEEEETTEEEEEETTT--EEEEE-

pLDDT: mean 90.04, std 12.81, range [42.88, 98.81]